Protein AF-A0AB34HV52-F1 (afdb_monomer_lite)

Foldseek 3Di:
DQLWFPDWDADDQQQKIWTQTPVRDIFIDGPLRQVQPFPDVCQADVVVRDGPDDPVNGDNSWGFPDWDDGRFKIWTATPVRDIGMDGSVRDVCLGPDPVSVVVVVVVPPDPPDPPDPPDPDDDDDDDPVVVVVCVSVVVPPPPDDDD

Organism: Eschrichtius robustus (NCBI:txid9764)

InterPro domains:
  IPR010376 Gamma-butyrobetaine hydroxylase-like, N-terminal [PF06155] (14-91)
  IPR038492 GBBH-like, N-terminal domain superfamily [G3DSA:3.30.2020.30] (1-97)

pLDDT: mean 77.29, std 24.22, range [29.83, 98.5]

Secondary structure (DSSP, 8-state):
----EEEEEEETTTTEEEEEETTS-EEEEEHHHHHHT--STTTEEGGGTEE---GGG--TT---SEEEE-SSEEEEE-TTS-EEEEEHHHHHHT--SHHHHHHHHHHHS-TT-------SS------HHHHHHHHHHHTTS------

Radius of gyration: 16.94 Å; chains: 1; bounding box: 42×45×37 Å

Structure (mmCIF, N/CA/C/O backbone):
data_AF-A0AB34HV52-F1
#
_entry.id   AF-A0AB34HV52-F1
#
loop_
_atom_site.group_PDB
_atom_site.id
_atom_site.type_symbol
_atom_site.label_atom_id
_atom_site.label_alt_id
_atom_site.label_comp_id
_atom_site.label_asym_id
_atom_site.label_entity_id
_atom_site.label_seq_id
_atom_site.pdbx_PDB_ins_code
_atom_site.Cartn_x
_atom_site.Cartn_y
_atom_site.Cartn_z
_atom_site.occupancy
_atom_site.B_iso_or_equiv
_atom_site.auth_seq_id
_atom_site.auth_comp_id
_atom_site.auth_asym_id
_atom_site.auth_atom_id
_atom_site.pdbx_PDB_model_num
ATOM 1 N N . MET A 1 1 ? -0.920 5.145 19.108 1.00 51.09 1 MET A N 1
ATOM 2 C CA . MET A 1 1 ? -2.022 4.468 18.387 1.00 51.09 1 MET A CA 1
ATOM 3 C C . MET A 1 1 ? -1.462 3.190 17.798 1.00 51.09 1 MET A C 1
ATOM 5 O O . MET A 1 1 ? -0.489 3.265 17.059 1.00 51.09 1 MET A O 1
ATOM 9 N N . HIS A 1 2 ? -1.985 2.033 18.196 1.00 62.72 2 HIS A N 1
ATOM 10 C CA . HIS A 1 2 ? -1.518 0.745 17.688 1.00 62.72 2 HIS A CA 1
ATOM 11 C C . HIS A 1 2 ? -2.198 0.471 16.341 1.00 62.72 2 HIS A C 1
ATOM 13 O O . HIS A 1 2 ? -3.366 0.106 16.300 1.00 62.72 2 HIS A O 1
ATOM 19 N N . CYS A 1 3 ? -1.484 0.690 15.237 1.00 82.06 3 CYS A N 1
ATOM 20 C CA . CYS A 1 3 ? -1.963 0.343 13.899 1.00 82.06 3 CYS A CA 1
ATOM 21 C C . CYS A 1 3 ? -1.596 -1.120 13.626 1.00 82.06 3 CYS A C 1
ATOM 23 O O . CYS A 1 3 ? -0.517 -1.389 13.103 1.00 82.06 3 CYS A O 1
ATOM 25 N N . ALA A 1 4 ? -2.450 -2.054 14.049 1.00 94.56 4 ALA A N 1
ATOM 26 C CA . ALA A 1 4 ? -2.258 -3.485 13.824 1.00 94.56 4 ALA A CA 1
ATOM 27 C C . ALA A 1 4 ? -3.275 -4.016 12.809 1.00 94.56 4 ALA A C 1
ATOM 29 O O . ALA A 1 4 ? -4.471 -3.728 12.908 1.00 94.56 4 ALA A O 1
ATOM 30 N N . ILE A 1 5 ? -2.790 -4.795 11.846 1.00 96.88 5 ILE A N 1
ATOM 31 C CA . ILE A 1 5 ? -3.614 -5.443 10.823 1.00 96.88 5 ILE A CA 1
ATOM 32 C C . ILE A 1 5 ? -4.258 -6.687 11.441 1.00 96.88 5 ILE A C 1
ATOM 34 O O . ILE A 1 5 ? -3.567 -7.527 12.020 1.00 96.88 5 ILE A O 1
ATOM 38 N N . GLN A 1 6 ? -5.581 -6.789 11.334 1.00 97.19 6 GLN A N 1
ATOM 39 C CA . GLN A 1 6 ? -6.335 -7.990 11.693 1.00 97.19 6 GLN A CA 1
ATOM 40 C C . GLN A 1 6 ? -6.538 -8.885 10.469 1.00 97.19 6 GLN A C 1
ATOM 42 O O . GLN A 1 6 ? -6.375 -10.099 10.561 1.00 97.19 6 GLN A O 1
ATOM 47 N N . LYS A 1 7 ? -6.876 -8.284 9.326 1.00 97.44 7 LYS A N 1
ATOM 48 C CA . LYS A 1 7 ? -7.049 -8.978 8.050 1.00 97.44 7 LYS A CA 1
ATOM 49 C C . LYS A 1 7 ? -6.660 -8.050 6.905 1.00 97.44 7 LYS A C 1
ATOM 51 O O . LYS A 1 7 ? -6.960 -6.860 6.967 1.00 97.44 7 LYS A O 1
ATOM 56 N N . ALA A 1 8 ? -6.050 -8.593 5.860 1.00 97.69 8 ALA A N 1
ATOM 57 C CA . ALA A 1 8 ? -5.901 -7.915 4.581 1.00 97.69 8 ALA A CA 1
ATOM 58 C C . ALA A 1 8 ? -6.301 -8.867 3.449 1.00 97.69 8 ALA A C 1
ATOM 60 O O . ALA A 1 8 ? -5.977 -10.053 3.492 1.00 97.69 8 ALA A O 1
ATOM 61 N N . GLU A 1 9 ? -7.040 -8.364 2.465 1.00 97.62 9 GLU A N 1
ATOM 62 C CA . GLU A 1 9 ? -7.488 -9.152 1.316 1.00 97.62 9 GLU A CA 1
ATOM 63 C C . GLU A 1 9 ? -7.657 -8.286 0.069 1.00 97.62 9 GLU A C 1
ATOM 65 O O . GLU A 1 9 ? -7.924 -7.084 0.158 1.00 97.62 9 GLU A O 1
ATOM 70 N N . ALA A 1 10 ? -7.492 -8.910 -1.095 1.00 96.62 10 ALA A N 1
ATOM 71 C CA . ALA A 1 10 ? -7.759 -8.284 -2.379 1.00 96.62 10 ALA A CA 1
ATOM 72 C C . ALA A 1 10 ? -9.249 -8.434 -2.740 1.00 96.62 10 ALA A C 1
ATOM 74 O O . ALA A 1 10 ? -9.852 -9.477 -2.491 1.00 96.62 10 ALA A O 1
ATOM 75 N N . LEU A 1 11 ? -9.837 -7.390 -3.316 1.00 91.88 11 LEU A N 1
ATOM 76 C CA . LEU A 1 11 ? -11.237 -7.292 -3.734 1.00 91.88 11 LEU A CA 1
ATOM 77 C C . LEU A 1 11 ? -11.315 -6.789 -5.178 1.00 91.88 11 LEU A C 1
ATOM 79 O O . LEU A 1 11 ? -10.307 -6.343 -5.723 1.00 91.88 11 LEU A O 1
ATOM 83 N N . ASP A 1 12 ? -12.517 -6.828 -5.761 1.00 87.88 12 ASP A N 1
ATOM 84 C CA . ASP A 1 12 ? -12.831 -6.222 -7.064 1.00 87.88 12 ASP A CA 1
ATOM 85 C C . ASP A 1 12 ? -11.854 -6.642 -8.174 1.00 87.88 12 ASP A C 1
ATOM 87 O O . ASP A 1 12 ? -11.034 -5.860 -8.646 1.00 87.88 12 ASP A O 1
ATOM 91 N N . GLY A 1 13 ? -11.818 -7.942 -8.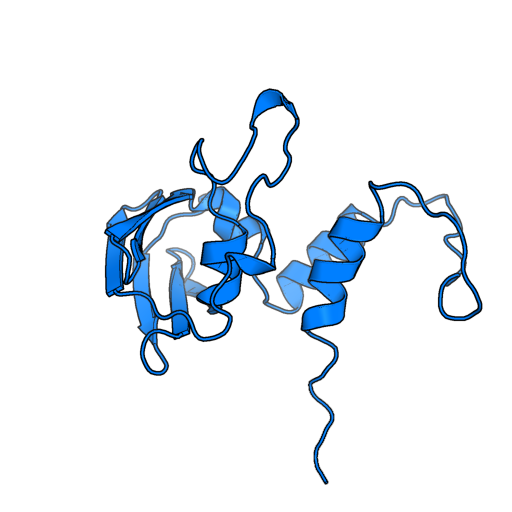485 1.00 88.81 13 GLY A N 1
ATOM 92 C CA . GLY A 1 13 ? -10.851 -8.476 -9.456 1.00 88.81 13 GLY A CA 1
ATOM 93 C C . GLY A 1 13 ? -9.380 -8.290 -9.050 1.00 88.81 13 GLY A C 1
ATOM 94 O O . GLY A 1 13 ? -8.502 -8.344 -9.901 1.00 88.81 13 GLY A O 1
ATOM 95 N N . ALA A 1 14 ? -9.113 -8.080 -7.756 1.00 93.31 14 ALA A N 1
ATOM 96 C CA . ALA A 1 14 ? -7.815 -7.733 -7.179 1.00 93.31 14 ALA A CA 1
ATOM 97 C C . ALA A 1 14 ? -7.300 -6.313 -7.496 1.00 93.31 14 ALA A C 1
ATOM 99 O O . ALA A 1 14 ? -6.115 -6.033 -7.296 1.00 93.31 14 ALA A O 1
ATOM 100 N N . HIS A 1 15 ? -8.176 -5.393 -7.912 1.00 93.75 15 HIS A N 1
ATOM 101 C CA . HIS A 1 15 ? -7.842 -3.976 -8.105 1.00 93.75 15 HIS A CA 1
ATOM 102 C C . HIS A 1 15 ? -7.959 -3.135 -6.828 1.00 93.75 15 HIS A C 1
ATOM 104 O O . HIS A 1 15 ? -7.485 -1.998 -6.789 1.00 93.75 15 HIS A O 1
ATOM 110 N N . LEU A 1 16 ? -8.528 -3.688 -5.756 1.00 92.56 16 LEU A N 1
ATOM 111 C CA . LEU A 1 16 ? -8.605 -3.048 -4.445 1.00 92.56 16 LEU A CA 1
ATOM 112 C C . LEU A 1 16 ? -7.996 -3.949 -3.371 1.00 92.56 16 LEU A C 1
ATOM 114 O O . LEU A 1 16 ? -8.170 -5.163 -3.385 1.00 92.56 16 LEU A O 1
ATOM 118 N N . MET A 1 17 ? -7.335 -3.349 -2.387 1.00 97.25 17 MET A N 1
ATOM 119 C CA . MET A 1 17 ? -6.936 -4.008 -1.148 1.00 97.25 17 MET A CA 1
ATOM 120 C C . MET A 1 17 ? -7.758 -3.451 0.006 1.00 97.25 17 MET A C 1
ATOM 122 O O . MET A 1 17 ? -7.718 -2.248 0.266 1.00 97.25 17 MET A O 1
ATOM 126 N N . ARG A 1 18 ? -8.439 -4.320 0.751 1.00 96.88 18 ARG A N 1
ATOM 127 C CA . ARG A 1 18 ? -9.092 -3.965 2.015 1.00 96.88 18 ARG A CA 1
ATOM 128 C C . ARG A 1 18 ? -8.255 -4.439 3.192 1.00 96.88 18 ARG A C 1
ATOM 130 O O . ARG A 1 18 ? -7.785 -5.573 3.208 1.00 96.88 18 ARG A O 1
ATOM 137 N N . ILE A 1 19 ? -8.127 -3.579 4.197 1.00 97.31 19 ILE A N 1
ATOM 138 C CA . ILE A 1 19 ? -7.556 -3.895 5.503 1.00 97.31 19 ILE A CA 1
ATOM 139 C C . ILE A 1 19 ? -8.632 -3.714 6.569 1.00 97.31 19 ILE A C 1
ATOM 141 O O . ILE A 1 19 ? -9.193 -2.626 6.694 1.00 97.31 19 ILE A O 1
ATOM 145 N N . LEU A 1 20 ? -8.858 -4.764 7.358 1.00 96.62 20 LEU A N 1
ATOM 146 C CA . LEU A 1 20 ? -9.537 -4.691 8.647 1.00 96.62 20 LEU A CA 1
ATOM 147 C C . LEU A 1 20 ? -8.473 -4.517 9.733 1.00 96.62 20 LEU A C 1
ATOM 149 O O . LEU A 1 20 ? -7.532 -5.311 9.848 1.00 96.62 20 LEU A O 1
ATOM 153 N N . TRP A 1 21 ? -8.609 -3.459 10.516 1.00 95.56 21 TRP A N 1
ATOM 154 C CA . TRP A 1 21 ? -7.700 -3.116 11.601 1.00 95.56 21 TRP A CA 1
ATOM 155 C C . TRP A 1 21 ? -8.184 -3.723 12.921 1.00 95.56 21 TRP A C 1
ATOM 157 O O . TRP A 1 21 ? -9.372 -3.966 13.096 1.00 95.56 21 TRP A O 1
ATOM 167 N N . GLN A 1 22 ? -7.285 -3.913 13.892 1.00 94.50 22 GLN A N 1
ATOM 168 C CA . GLN A 1 22 ? -7.676 -4.440 15.212 1.00 94.50 22 GLN A CA 1
ATOM 169 C C . GLN A 1 22 ? -8.646 -3.545 16.000 1.00 94.50 22 GLN A C 1
ATOM 171 O O . GLN A 1 22 ? -9.302 -4.026 16.918 1.00 94.50 22 GLN A O 1
ATOM 176 N N . ASP A 1 23 ? -8.735 -2.257 15.662 1.00 91.62 23 ASP A N 1
ATOM 177 C CA . ASP A 1 23 ? -9.721 -1.329 16.230 1.00 91.62 23 ASP A CA 1
ATOM 178 C C . ASP A 1 23 ? -11.121 -1.486 15.597 1.00 91.62 23 ASP A C 1
ATOM 180 O O . ASP A 1 23 ? -12.031 -0.731 15.930 1.00 91.62 23 ASP A O 1
ATOM 184 N N . GLY A 1 24 ? -11.297 -2.454 14.688 1.00 91.44 24 GLY A N 1
ATOM 185 C CA . GLY A 1 24 ? -12.536 -2.713 13.955 1.00 91.44 24 GLY A CA 1
ATOM 186 C C . GLY A 1 24 ? -12.775 -1.768 12.778 1.00 91.44 24 GLY A C 1
ATOM 187 O O . GLY A 1 24 ? -13.731 -1.961 12.033 1.00 91.44 24 GLY A O 1
ATOM 188 N N . ALA A 1 25 ? -11.925 -0.756 12.578 1.00 91.12 25 ALA A N 1
ATOM 189 C CA . ALA A 1 25 ? -12.034 0.114 11.418 1.00 91.12 25 ALA A CA 1
ATOM 190 C C . ALA A 1 25 ? -11.599 -0.621 10.146 1.00 91.12 25 ALA A C 1
ATOM 192 O O . ALA A 1 25 ? -10.789 -1.551 10.181 1.00 91.12 25 ALA A O 1
ATOM 193 N N . GLU A 1 26 ? -12.035 -0.107 9.000 1.00 93.19 26 GLU A N 1
ATOM 194 C CA . GLU A 1 26 ? -11.629 -0.610 7.692 1.00 93.19 26 GLU A CA 1
ATOM 195 C C . GLU A 1 26 ? -10.932 0.469 6.868 1.00 93.19 26 GLU A C 1
ATOM 197 O O . GLU A 1 26 ? -11.089 1.675 7.078 1.00 93.19 26 GLU A O 1
ATOM 202 N N . SER A 1 27 ? -10.085 0.049 5.938 1.00 93.56 27 SER A N 1
ATOM 203 C CA . SER A 1 27 ? -9.477 0.938 4.950 1.00 93.56 27 SER A CA 1
ATOM 204 C C . SER A 1 27 ? -9.315 0.214 3.627 1.00 93.56 27 SER A C 1
ATOM 206 O O . SER A 1 27 ? -8.938 -0.955 3.605 1.00 93.56 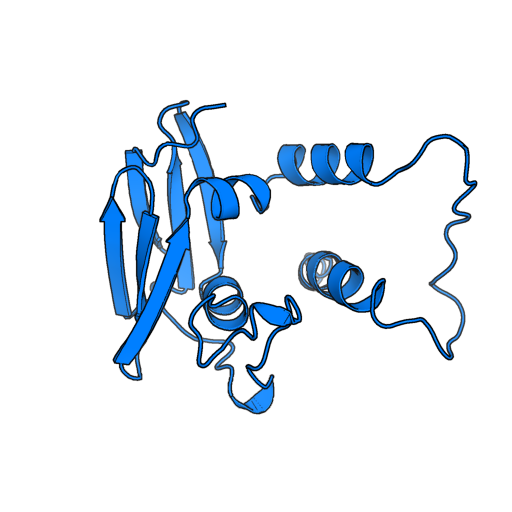27 SER A O 1
ATOM 208 N N . VAL A 1 28 ? -9.601 0.915 2.534 1.00 94.12 28 VAL A N 1
ATOM 209 C CA . VAL A 1 28 ? -9.517 0.386 1.171 1.00 94.12 28 VAL A CA 1
ATOM 210 C C . VAL A 1 28 ? -8.478 1.188 0.400 1.00 94.12 28 VAL A C 1
ATOM 212 O O . VAL A 1 28 ? -8.448 2.413 0.504 1.00 94.12 28 VAL A O 1
ATOM 215 N N . TYR A 1 29 ? -7.620 0.493 -0.341 1.00 94.38 29 TYR A N 1
ATOM 216 C CA . TYR A 1 29 ? -6.505 1.055 -1.096 1.00 94.38 29 TYR A CA 1
ATOM 217 C C . TYR A 1 29 ? -6.543 0.538 -2.538 1.00 94.38 29 TYR A C 1
ATOM 219 O O . TYR A 1 29 ? -6.532 -0.679 -2.729 1.00 94.38 29 TYR A O 1
ATOM 227 N N . PRO A 1 30 ? -6.543 1.415 -3.554 1.00 95.50 30 PRO A N 1
ATOM 228 C CA . PRO A 1 30 ? -6.424 0.986 -4.944 1.00 95.50 30 PRO A CA 1
ATOM 229 C C . PRO A 1 30 ? -5.075 0.319 -5.238 1.00 95.50 30 PRO A C 1
ATOM 231 O O . PRO A 1 30 ? -4.026 0.817 -4.823 1.00 95.50 30 PRO A O 1
ATOM 234 N N . ALA A 1 31 ? -5.089 -0.779 -5.995 1.00 94.19 31 ALA A N 1
ATOM 235 C CA . ALA A 1 31 ? -3.898 -1.526 -6.398 1.00 94.19 31 ALA A CA 1
ATOM 236 C C . ALA A 1 31 ? -2.915 -0.651 -7.190 1.00 94.19 31 ALA A C 1
ATOM 238 O O . ALA A 1 31 ? -1.723 -0.628 -6.882 1.00 94.19 31 ALA A O 1
ATOM 239 N N . VAL A 1 32 ? -3.422 0.150 -8.133 1.00 94.12 32 VAL A N 1
ATOM 240 C CA . VAL A 1 32 ? -2.621 1.121 -8.897 1.00 94.12 32 VAL A CA 1
ATOM 241 C C . VAL A 1 32 ? -1.908 2.128 -7.990 1.00 94.12 32 VAL A C 1
ATOM 243 O O . VAL A 1 32 ? -0.721 2.398 -8.170 1.00 94.12 32 VAL A O 1
ATOM 246 N N . TRP A 1 33 ? -2.590 2.626 -6.953 1.00 95.94 33 TRP A N 1
ATOM 247 C CA . TRP A 1 33 ? -2.001 3.572 -6.006 1.00 95.94 33 TRP A CA 1
ATOM 248 C C . TRP A 1 33 ? -0.920 2.911 -5.151 1.00 95.94 33 TRP A C 1
ATOM 250 O O . TRP A 1 33 ? 0.145 3.496 -4.944 1.00 95.94 33 TRP A O 1
ATOM 260 N N . LEU A 1 34 ? -1.163 1.681 -4.686 1.00 96.56 34 LEU A N 1
ATOM 261 C CA . LEU A 1 34 ? -0.157 0.898 -3.971 1.00 96.56 34 LEU A CA 1
ATOM 262 C C . LEU A 1 34 ? 1.084 0.725 -4.854 1.00 96.56 34 LEU A C 1
ATOM 264 O O . LEU A 1 34 ? 2.187 1.051 -4.411 1.00 96.56 34 LEU A O 1
ATOM 268 N N . ARG A 1 35 ? 0.915 0.299 -6.112 1.00 96.62 35 ARG A N 1
ATOM 269 C CA . ARG A 1 35 ? 2.020 0.085 -7.054 1.00 96.62 35 ARG A CA 1
ATOM 270 C C . ARG A 1 35 ? 2.827 1.354 -7.317 1.00 96.62 35 ARG A C 1
ATOM 272 O O . ARG A 1 35 ? 4.059 1.278 -7.308 1.00 96.62 35 ARG A O 1
ATOM 279 N N . ASP A 1 36 ? 2.160 2.488 -7.528 1.00 95.38 36 ASP A N 1
ATOM 280 C CA . ASP A 1 36 ? 2.818 3.785 -7.738 1.00 95.38 36 ASP A CA 1
ATOM 281 C C . ASP A 1 36 ? 3.617 4.237 -6.505 1.00 95.38 36 ASP A C 1
ATOM 283 O O . ASP A 1 36 ? 4.688 4.832 -6.619 1.00 95.38 36 ASP A O 1
ATOM 287 N N . ASN A 1 37 ? 3.140 3.872 -5.312 1.00 95.75 37 ASN A N 1
ATOM 288 C CA . ASN A 1 37 ? 3.752 4.221 -4.032 1.00 95.75 37 ASN A CA 1
ATOM 289 C C . ASN A 1 37 ? 4.595 3.090 -3.424 1.00 95.75 37 ASN A C 1
ATOM 291 O O . ASN A 1 37 ? 4.831 3.082 -2.211 1.00 95.75 37 ASN A O 1
ATOM 295 N N . CYS A 1 38 ? 5.065 2.141 -4.239 1.00 96.06 38 CYS A N 1
ATOM 296 C CA . CYS A 1 38 ? 5.981 1.096 -3.790 1.00 96.06 38 CYS A CA 1
ATOM 297 C C . CYS A 1 38 ? 7.221 1.711 -3.112 1.00 96.06 38 CYS A C 1
ATOM 299 O O . CYS A 1 38 ? 7.861 2.607 -3.661 1.00 96.06 38 CYS A O 1
ATOM 301 N N . GLN A 1 39 ? 7.560 1.217 -1.917 1.00 94.25 39 GLN A N 1
ATOM 302 C CA . GLN A 1 39 ? 8.654 1.736 -1.083 1.00 94.25 39 GLN A CA 1
ATOM 303 C C . GLN A 1 39 ? 9.989 0.992 -1.290 1.00 94.25 39 GLN A C 1
ATOM 305 O O . GLN A 1 39 ? 10.935 1.211 -0.536 1.00 94.25 39 GLN A O 1
ATOM 310 N N . CYS A 1 40 ? 10.088 0.095 -2.278 1.00 95.12 40 CYS A N 1
ATOM 311 C CA . CYS A 1 40 ? 11.329 -0.637 -2.538 1.00 95.12 40 CYS A CA 1
ATOM 312 C C . CYS A 1 40 ? 12.419 0.281 -3.139 1.00 95.12 40 CYS A C 1
ATOM 314 O O . CYS A 1 40 ? 12.086 1.293 -3.766 1.00 95.12 40 CYS A O 1
ATOM 316 N N . PRO A 1 41 ? 13.714 -0.075 -3.026 1.00 94.94 41 PRO A N 1
ATOM 317 C CA . PRO A 1 41 ? 14.820 0.741 -3.548 1.00 94.94 41 PRO A CA 1
ATOM 318 C C . PRO A 1 41 ? 14.764 1.017 -5.061 1.00 94.94 41 PRO A C 1
ATOM 320 O O . PRO A 1 41 ? 15.311 2.015 -5.545 1.00 94.94 41 PRO A O 1
ATOM 323 N N . ASP A 1 42 ? 14.086 0.162 -5.828 1.00 93.75 42 ASP A N 1
ATOM 324 C CA . ASP A 1 42 ? 13.904 0.355 -7.269 1.00 93.75 42 ASP A CA 1
ATOM 325 C C . ASP A 1 42 ? 12.884 1.458 -7.562 1.00 93.75 42 ASP A C 1
ATOM 327 O O . ASP A 1 42 ? 13.104 2.284 -8.449 1.00 93.75 42 ASP A O 1
ATOM 331 N N . CYS A 1 43 ? 11.806 1.521 -6.775 1.00 93.88 43 CYS A N 1
ATOM 332 C CA . CYS A 1 43 ? 10.690 2.445 -6.979 1.00 93.88 43 CYS A CA 1
ATOM 333 C C . CYS A 1 43 ? 10.802 3.743 -6.171 1.00 93.88 43 CYS A C 1
ATOM 335 O O . CYS A 1 43 ? 10.176 4.737 -6.545 1.00 93.88 43 CYS A O 1
ATOM 337 N N . TYR A 1 44 ? 11.596 3.767 -5.100 1.00 93.44 44 TYR A N 1
ATOM 338 C CA . TYR A 1 44 ? 11.684 4.891 -4.173 1.00 93.44 44 TYR A CA 1
ATOM 339 C C . TYR A 1 44 ? 13.128 5.181 -3.758 1.00 93.44 44 TYR A C 1
ATOM 341 O O . TYR A 1 44 ? 13.887 4.292 -3.378 1.00 93.44 44 TYR A O 1
ATOM 349 N N . LEU A 1 45 ? 13.511 6.454 -3.823 1.00 93.19 45 LEU A N 1
ATOM 350 C CA . LEU A 1 45 ? 14.800 6.947 -3.359 1.00 93.19 45 LEU A CA 1
ATOM 351 C C . LEU A 1 45 ? 14.654 7.466 -1.929 1.00 93.19 45 LEU A C 1
ATOM 353 O O . LEU A 1 45 ? 14.205 8.595 -1.710 1.00 93.19 45 LEU A O 1
ATOM 357 N N . ASP A 1 46 ? 15.053 6.650 -0.954 1.00 91.06 46 ASP A N 1
ATOM 358 C CA . ASP A 1 46 ? 14.845 6.966 0.461 1.00 91.06 46 ASP A CA 1
ATOM 359 C C . ASP A 1 46 ? 15.616 8.211 0.937 1.00 91.06 46 ASP A C 1
ATOM 361 O O . ASP A 1 46 ? 15.092 8.986 1.738 1.00 91.06 46 ASP A O 1
ATOM 365 N N . SER A 1 47 ? 16.813 8.465 0.397 1.00 94.50 47 SER A N 1
ATOM 366 C CA . SER A 1 47 ? 17.618 9.648 0.743 1.00 94.50 47 SER A CA 1
ATOM 367 C C . SER A 1 47 ? 16.943 10.966 0.353 1.00 94.50 47 SER A C 1
ATOM 369 O O . SER A 1 47 ? 17.064 11.957 1.067 1.00 94.50 47 SER A O 1
ATOM 371 N N . ALA A 1 48 ? 16.198 10.970 -0.754 1.00 93.19 48 ALA A N 1
ATOM 372 C CA . ALA A 1 48 ? 15.469 12.135 -1.251 1.00 93.19 48 ALA A CA 1
ATOM 373 C C . ALA A 1 48 ? 13.984 12.131 -0.859 1.00 93.19 48 ALA A C 1
ATOM 375 O O . ALA A 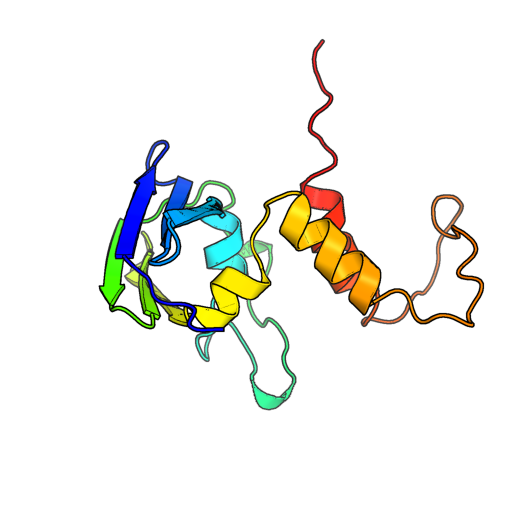1 48 ? 13.268 13.077 -1.183 1.00 93.19 48 ALA A O 1
ATOM 376 N N . LYS A 1 49 ? 13.511 11.054 -0.218 1.00 90.75 49 LYS A N 1
ATOM 377 C CA . LYS A 1 49 ? 12.090 10.781 0.032 1.00 90.75 49 LYS A CA 1
ATOM 378 C C . LYS A 1 49 ? 11.227 10.982 -1.227 1.00 90.75 49 LYS A C 1
ATOM 380 O O . LYS A 1 49 ? 10.188 11.639 -1.186 1.00 90.75 49 LYS A O 1
ATOM 385 N N . ALA A 1 50 ? 11.689 10.447 -2.360 1.00 89.81 50 ALA A N 1
ATOM 386 C CA . ALA A 1 50 ? 11.104 10.704 -3.675 1.00 89.81 50 ALA A CA 1
ATOM 387 C C . ALA A 1 50 ? 10.879 9.423 -4.489 1.00 89.81 50 ALA A C 1
ATOM 389 O O . ALA A 1 50 ? 11.682 8.492 -4.457 1.00 89.81 50 ALA A O 1
ATOM 390 N N . ARG A 1 51 ? 9.797 9.408 -5.271 1.00 92.12 51 ARG A N 1
ATOM 391 C CA . ARG A 1 51 ? 9.458 8.329 -6.207 1.00 92.12 51 ARG A CA 1
ATOM 392 C C . ARG A 1 51 ? 10.433 8.312 -7.393 1.00 92.12 51 ARG A C 1
ATOM 394 O O . ARG A 1 51 ? 10.694 9.356 -7.987 1.00 92.12 51 ARG A O 1
ATOM 401 N N . LYS A 1 52 ? 10.935 7.122 -7.735 1.00 92.56 52 LYS A N 1
ATOM 402 C CA . LYS A 1 52 ? 11.734 6.823 -8.939 1.00 92.56 52 LYS A CA 1
ATOM 403 C C . LYS A 1 52 ? 10.892 6.241 -10.073 1.00 92.56 52 LYS A C 1
ATOM 405 O O . LYS A 1 52 ? 11.278 6.371 -11.229 1.00 92.56 52 LYS A O 1
ATOM 410 N N . LEU A 1 53 ? 9.782 5.575 -9.741 1.00 86.12 53 LEU A N 1
ATOM 411 C CA . LEU A 1 53 ? 8.885 4.985 -10.730 1.00 86.12 53 LEU A CA 1
ATOM 412 C C . LEU A 1 53 ? 8.395 6.060 -11.712 1.00 86.12 53 LEU A C 1
ATOM 414 O O . LEU A 1 53 ? 7.961 7.135 -11.300 1.00 86.12 53 LEU A O 1
ATOM 418 N N . LEU A 1 54 ? 8.483 5.763 -13.004 1.00 87.69 54 LEU A N 1
ATOM 419 C CA . LEU A 1 54 ? 7.961 6.607 -14.075 1.00 87.69 54 LEU A CA 1
ATOM 420 C C . LEU A 1 54 ? 6.480 6.288 -14.312 1.00 87.69 54 LEU A C 1
ATOM 422 O O . LEU A 1 54 ? 6.058 5.152 -14.104 1.00 87.69 54 LEU A O 1
ATOM 426 N N . ILE A 1 55 ? 5.689 7.278 -14.734 1.00 84.25 55 ILE A N 1
ATOM 427 C CA . ILE A 1 55 ? 4.246 7.078 -14.976 1.00 84.25 55 ILE A CA 1
ATOM 428 C C . ILE A 1 55 ? 4.036 6.091 -16.131 1.00 84.25 55 ILE A C 1
ATOM 430 O O . ILE A 1 55 ? 3.148 5.254 -16.077 1.00 84.25 55 ILE A O 1
ATOM 434 N N . GLU A 1 56 ? 4.908 6.126 -17.130 1.00 87.75 56 GLU A N 1
ATOM 435 C CA . GLU A 1 56 ? 4.904 5.251 -18.302 1.00 87.75 56 GLU A CA 1
ATOM 436 C C . GLU A 1 56 ? 5.139 3.777 -17.939 1.00 87.75 56 GLU A C 1
ATOM 438 O O . GLU A 1 56 ? 4.743 2.881 -18.678 1.00 87.75 56 GLU A O 1
ATOM 443 N N . ALA A 1 57 ? 5.788 3.520 -16.800 1.00 85.25 57 ALA A N 1
ATOM 444 C CA . ALA A 1 57 ? 6.046 2.176 -16.289 1.00 85.25 57 ALA A CA 1
ATOM 445 C C . ALA A 1 57 ? 4.928 1.660 -15.363 1.00 85.25 57 ALA A C 1
ATOM 447 O O . ALA A 1 57 ? 5.021 0.539 -14.855 1.00 85.25 57 ALA A O 1
ATOM 448 N N . LEU A 1 58 ? 3.903 2.476 -15.098 1.00 90.69 58 LEU A N 1
ATOM 449 C CA . LEU A 1 58 ? 2.765 2.119 -14.265 1.00 90.69 58 LEU A CA 1
ATOM 450 C C . LEU A 1 58 ? 1.615 1.623 -15.145 1.00 90.69 58 LEU A C 1
ATOM 452 O O . LEU A 1 58 ? 1.013 2.387 -15.895 1.00 90.69 58 LEU A O 1
ATOM 456 N N . ASP A 1 59 ? 1.270 0.347 -15.002 1.00 91.75 59 ASP A N 1
ATOM 457 C CA . ASP A 1 59 ? 0.009 -0.171 -15.524 1.00 91.75 59 ASP A CA 1
ATOM 458 C C . ASP A 1 59 ? -1.150 0.337 -14.651 1.00 91.75 59 ASP A C 1
ATOM 460 O O . ASP A 1 59 ? -1.247 0.009 -13.466 1.00 91.75 59 ASP A O 1
ATOM 464 N N . VAL A 1 60 ? -2.022 1.162 -15.233 1.00 89.88 60 VAL A N 1
ATOM 465 C CA . VAL A 1 60 ? -3.167 1.761 -14.528 1.00 89.88 60 VAL A CA 1
ATOM 466 C C . VAL A 1 60 ? -4.250 0.744 -14.174 1.00 89.88 60 VAL A C 1
ATOM 468 O O . VAL A 1 60 ? -5.014 0.978 -13.243 1.00 89.88 60 VAL A O 1
ATOM 471 N N . ASN A 1 61 ? -4.280 -0.396 -14.869 1.00 91.12 61 ASN A N 1
ATOM 472 C CA . ASN A 1 61 ? -5.221 -1.486 -14.626 1.00 91.12 61 ASN A CA 1
ATOM 473 C C . ASN A 1 61 ? -4.574 -2.624 -13.825 1.00 91.12 61 ASN A C 1
ATOM 475 O O . ASN A 1 61 ? -5.079 -3.745 -13.820 1.00 91.12 61 ASN A O 1
ATOM 479 N N . ILE A 1 62 ? -3.447 -2.367 -13.151 1.00 93.44 62 ILE A N 1
ATOM 480 C CA . ILE A 1 62 ? -2.737 -3.402 -12.404 1.00 93.44 62 ILE A CA 1
ATOM 481 C C . ILE A 1 62 ? -3.621 -4.006 -11.302 1.00 93.44 62 ILE A C 1
ATOM 483 O O . ILE A 1 62 ? -4.310 -3.304 -10.556 1.00 93.44 62 ILE A O 1
ATOM 487 N N . GLY A 1 63 ? -3.581 -5.331 -11.192 1.00 96.50 63 GLY A N 1
ATOM 488 C CA . GLY A 1 63 ? -4.187 -6.095 -10.104 1.00 96.50 63 GLY A CA 1
ATOM 489 C C . GLY A 1 63 ? -3.130 -6.706 -9.185 1.00 96.50 63 GLY A C 1
ATOM 490 O O . GLY A 1 63 ? -1.979 -6.917 -9.575 1.00 96.50 63 GLY A O 1
ATOM 491 N N . ILE A 1 64 ? -3.518 -7.007 -7.951 1.00 98.12 64 ILE A N 1
ATOM 492 C CA . ILE A 1 64 ? -2.681 -7.719 -6.984 1.00 98.12 64 ILE A CA 1
ATOM 493 C C . ILE A 1 64 ? -2.622 -9.203 -7.372 1.00 98.12 64 ILE A C 1
ATOM 495 O O . ILE A 1 64 ? -3.643 -9.885 -7.373 1.00 98.12 64 ILE A O 1
ATOM 499 N N . LYS A 1 65 ? -1.422 -9.720 -7.671 1.00 98.06 65 LYS A N 1
ATOM 500 C CA . LYS A 1 65 ? -1.216 -11.148 -7.982 1.00 98.06 65 LYS A CA 1
ATOM 501 C C . LYS A 1 65 ? -1.235 -11.997 -6.714 1.00 98.06 65 LYS A C 1
ATOM 503 O O . LYS A 1 65 ? -1.813 -13.078 -6.698 1.00 98.06 65 LYS A O 1
ATOM 508 N N . GLY A 1 66 ? -0.610 -11.507 -5.649 1.00 97.50 66 GLY A N 1
ATOM 509 C CA . GLY A 1 66 ? -0.583 -12.183 -4.359 1.00 97.50 66 GLY A CA 1
ATOM 510 C C . GLY A 1 66 ? -0.469 -11.191 -3.216 1.00 97.50 66 GLY A C 1
ATOM 511 O O . GLY A 1 66 ? 0.198 -10.163 -3.337 1.00 97.50 66 GLY A O 1
ATOM 512 N N . LEU A 1 67 ? -1.123 -11.513 -2.106 1.00 98.12 67 LEU A N 1
ATOM 513 C CA . LEU A 1 67 ? -1.161 -10.688 -0.909 1.00 98.12 67 LEU A CA 1
ATOM 514 C C . LEU A 1 67 ? -0.940 -11.571 0.312 1.00 98.12 67 LEU A C 1
ATOM 516 O O . LEU A 1 67 ? -1.684 -12.522 0.544 1.00 98.12 67 LEU A O 1
ATOM 520 N N . THR A 1 68 ? 0.062 -11.223 1.105 1.00 98.12 68 THR A N 1
ATOM 521 C CA . THR A 1 68 ? 0.275 -11.778 2.441 1.00 98.12 68 THR A CA 1
ATOM 522 C C . THR A 1 68 ? 0.464 -10.633 3.423 1.00 98.12 68 THR A C 1
ATOM 524 O O . THR A 1 68 ? 0.736 -9.494 3.041 1.00 98.12 68 THR A O 1
ATOM 527 N N . PHE A 1 69 ? 0.247 -10.890 4.705 1.00 98.06 69 PHE A N 1
ATOM 528 C CA . PHE A 1 69 ? 0.354 -9.848 5.711 1.00 98.06 69 PHE A CA 1
ATOM 529 C C . PHE A 1 69 ? 0.709 -10.429 7.070 1.00 98.06 69 PHE A C 1
ATOM 531 O O . PHE A 1 69 ? 0.324 -11.545 7.413 1.00 98.06 69 PHE A O 1
ATOM 538 N N . ASP A 1 70 ? 1.362 -9.583 7.853 1.00 96.31 70 ASP A N 1
ATOM 539 C CA . ASP A 1 70 ? 1.577 -9.748 9.278 1.00 96.31 70 ASP A CA 1
ATOM 540 C C . ASP A 1 70 ? 0.777 -8.679 10.030 1.00 96.31 70 ASP A C 1
ATOM 542 O O . ASP A 1 70 ? 0.170 -7.779 9.451 1.00 96.31 70 ASP A O 1
ATOM 546 N N . ARG A 1 71 ? 0.853 -8.675 11.365 1.00 95.88 71 ARG A N 1
ATOM 547 C CA . ARG A 1 71 ? 0.232 -7.612 12.177 1.00 95.88 71 ARG A CA 1
ATOM 548 C C . ARG A 1 71 ? 0.778 -6.211 11.884 1.00 95.88 71 ARG A C 1
ATOM 550 O O . ARG A 1 71 ? 0.109 -5.232 12.207 1.00 95.88 71 ARG A O 1
ATOM 557 N N . LYS A 1 72 ? 1.992 -6.106 11.335 1.00 96.56 72 LYS A N 1
ATOM 558 C CA . LYS A 1 72 ? 2.698 -4.832 11.124 1.00 96.56 72 LYS A CA 1
ATOM 559 C C . LYS A 1 72 ? 2.906 -4.466 9.663 1.00 96.56 72 LYS A C 1
ATOM 561 O O . LYS A 1 72 ? 3.151 -3.294 9.411 1.00 96.56 72 LYS A O 1
ATOM 566 N N . LYS A 1 73 ? 2.826 -5.412 8.727 1.00 97.56 73 LYS A N 1
ATOM 567 C CA . LYS A 1 73 ? 3.150 -5.164 7.320 1.00 97.56 73 LYS A CA 1
ATOM 568 C C . LYS A 1 73 ? 2.210 -5.901 6.385 1.00 97.56 73 LYS A C 1
ATOM 570 O O . LYS A 1 73 ? 1.663 -6.938 6.747 1.00 97.56 73 LYS A O 1
ATOM 575 N N . VAL A 1 74 ? 2.069 -5.361 5.183 1.00 98.12 74 VAL A N 1
ATOM 576 C CA . VAL A 1 74 ? 1.474 -6.051 4.039 1.00 98.12 74 VAL A CA 1
ATOM 577 C C . VAL A 1 74 ? 2.550 -6.260 2.988 1.00 98.12 74 VAL A C 1
ATOM 579 O O . VAL A 1 74 ? 3.330 -5.348 2.707 1.00 98.12 74 VAL A O 1
ATOM 582 N N . HIS A 1 75 ? 2.549 -7.443 2.394 1.00 98.31 75 HIS A N 1
ATOM 583 C CA . HIS A 1 75 ? 3.441 -7.856 1.328 1.00 98.31 75 HIS A CA 1
ATOM 584 C C . HIS A 1 75 ? 2.607 -8.164 0.085 1.00 98.31 75 HIS A C 1
ATOM 586 O O . HIS A 1 75 ? 1.624 -8.905 0.146 1.00 98.31 75 HIS A O 1
ATOM 592 N N .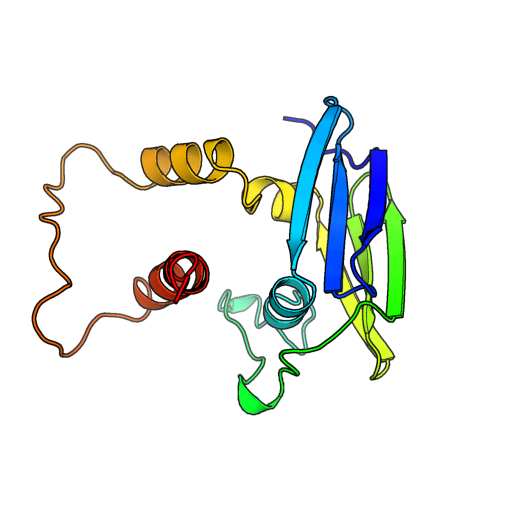 ILE A 1 76 ? 2.985 -7.573 -1.044 1.00 98.50 76 ILE A N 1
ATOM 593 C CA . ILE A 1 76 ? 2.262 -7.690 -2.309 1.00 98.50 76 ILE A CA 1
ATOM 594 C C . ILE A 1 76 ? 3.218 -8.177 -3.389 1.00 98.50 76 ILE A C 1
ATOM 596 O O . ILE A 1 76 ? 4.314 -7.640 -3.549 1.00 98.50 76 ILE A O 1
ATOM 600 N N . THR A 1 77 ? 2.772 -9.169 -4.154 1.00 98.38 77 THR A N 1
ATOM 601 C CA . THR A 1 77 ? 3.387 -9.556 -5.426 1.00 98.38 77 THR A CA 1
ATOM 602 C C . THR A 1 77 ? 2.524 -9.063 -6.581 1.00 98.38 77 THR A C 1
ATOM 604 O O . THR A 1 77 ? 1.291 -9.134 -6.541 1.00 98.38 77 THR A O 1
ATOM 607 N N . TRP A 1 78 ? 3.182 -8.539 -7.610 1.00 97.88 78 TRP A N 1
ATOM 608 C CA . TRP A 1 78 ? 2.557 -7.976 -8.804 1.00 97.88 78 TRP A CA 1
ATOM 609 C C . TRP A 1 78 ? 2.666 -8.942 -9.999 1.00 97.88 78 TRP A C 1
ATOM 611 O O . TRP A 1 78 ? 3.483 -9.864 -9.965 1.00 97.88 78 TRP A O 1
ATOM 621 N N . PRO A 1 79 ? 1.876 -8.756 -11.076 1.00 96.81 79 PRO A N 1
ATOM 622 C CA . PRO A 1 79 ? 1.891 -9.631 -12.254 1.00 96.81 79 PRO A CA 1
ATOM 623 C C . PRO A 1 79 ? 3.272 -9.842 -12.888 1.00 96.81 79 PRO A C 1
ATOM 625 O O . PRO A 1 79 ? 3.567 -10.940 -13.346 1.00 96.81 79 PRO A O 1
ATOM 628 N N . ASN A 1 80 ? 4.127 -8.817 -12.854 1.00 93.75 80 ASN A N 1
ATOM 629 C CA . ASN A 1 80 ? 5.498 -8.835 -13.374 1.00 93.75 80 ASN A CA 1
ATOM 630 C C . ASN A 1 80 ? 6.544 -9.339 -12.358 1.00 93.75 80 ASN A C 1
ATOM 632 O O . ASN A 1 80 ? 7.717 -8.988 -12.467 1.00 93.75 80 ASN A O 1
ATOM 636 N N . ASP A 1 81 ? 6.105 -10.069 -11.331 1.00 94.81 81 ASP A N 1
ATOM 637 C CA . ASP A 1 81 ? 6.917 -10.585 -10.223 1.00 94.81 81 ASP A CA 1
ATOM 638 C C . ASP A 1 81 ? 7.627 -9.506 -9.385 1.00 94.81 81 ASP A C 1
ATOM 640 O O . ASP A 1 81 ? 8.453 -9.811 -8.524 1.00 94.81 81 ASP A O 1
ATOM 644 N N . HIS A 1 82 ? 7.255 -8.231 -9.560 1.00 96.75 82 HIS A N 1
ATOM 645 C CA . HIS A 1 82 ? 7.682 -7.171 -8.657 1.00 96.75 82 HIS A CA 1
ATOM 646 C C . HIS A 1 82 ? 7.092 -7.402 -7.262 1.00 96.75 82 HIS A C 1
ATOM 648 O O . HIS A 1 82 ? 5.958 -7.866 -7.112 1.00 96.75 82 HIS A O 1
ATOM 654 N N . TYR A 1 83 ? 7.847 -7.017 -6.238 1.00 97.81 83 TYR A N 1
ATOM 655 C CA . TYR A 1 83 ? 7.473 -7.194 -4.843 1.00 97.81 83 TYR A CA 1
ATOM 656 C C . TYR A 1 83 ? 7.438 -5.852 -4.113 1.00 97.81 83 TYR A C 1
ATOM 658 O O . TYR A 1 83 ? 8.329 -5.015 -4.271 1.00 97.81 83 TYR A O 1
ATOM 666 N N . SER A 1 84 ? 6.404 -5.646 -3.303 1.00 98.06 84 SER A N 1
ATOM 667 C CA . SER A 1 84 ? 6.220 -4.431 -2.514 1.00 98.06 84 SER A CA 1
ATOM 668 C C . SER A 1 84 ? 5.859 -4.757 -1.074 1.00 98.06 84 SER A C 1
ATOM 670 O O . SER A 1 84 ? 5.091 -5.675 -0.804 1.00 98.06 84 SER A O 1
ATOM 672 N N . GLU A 1 85 ? 6.386 -3.958 -0.153 1.00 98.06 85 GLU A N 1
ATOM 673 C CA . GLU A 1 85 ? 6.116 -4.062 1.276 1.00 98.06 85 GLU A CA 1
ATOM 674 C C . GLU A 1 85 ? 5.633 -2.714 1.813 1.00 98.06 85 GLU A C 1
ATOM 676 O O . GLU A 1 85 ? 6.183 -1.662 1.473 1.00 98.06 85 GLU A O 1
ATOM 681 N N . TYR A 1 86 ? 4.610 -2.752 2.667 1.00 97.44 86 TYR A N 1
ATOM 682 C CA . TYR A 1 86 ? 4.014 -1.564 3.266 1.00 97.44 86 TYR A CA 1
ATOM 683 C C . TYR A 1 86 ? 3.833 -1.741 4.770 1.00 97.44 86 TYR A C 1
ATOM 685 O O . TYR A 1 86 ? 3.197 -2.688 5.229 1.00 97.44 86 TYR A O 1
ATOM 693 N N . GLU A 1 87 ? 4.331 -0.779 5.543 1.00 97.19 87 GLU A N 1
ATOM 694 C CA . GLU A 1 87 ? 4.118 -0.723 6.989 1.00 97.19 87 GLU A CA 1
ATOM 695 C C . GLU A 1 87 ? 2.661 -0.353 7.319 1.00 97.19 87 GLU A C 1
ATOM 697 O O . GLU A 1 87 ? 2.089 0.588 6.761 1.00 97.19 87 GLU A O 1
ATOM 702 N N . ALA A 1 88 ? 2.073 -1.020 8.311 1.00 96.12 88 ALA A N 1
ATOM 703 C CA . ALA A 1 88 ? 0.707 -0.793 8.784 1.00 96.12 88 ALA A CA 1
ATOM 704 C C . ALA A 1 88 ? 0.478 0.665 9.210 1.00 96.12 88 ALA A C 1
ATOM 706 O O . ALA A 1 88 ? -0.549 1.265 8.895 1.00 96.12 88 ALA A O 1
ATOM 707 N N . GLY A 1 89 ? 1.462 1.270 9.885 1.00 94.38 89 GLY A N 1
ATOM 708 C CA . GLY A 1 89 ? 1.410 2.685 10.256 1.00 94.38 89 GLY A CA 1
ATOM 709 C C . GLY A 1 89 ? 1.408 3.619 9.041 1.00 94.38 89 GLY A C 1
ATOM 710 O O . GLY A 1 89 ? 0.684 4.615 9.031 1.00 94.38 89 GLY A O 1
ATOM 711 N N . TRP A 1 90 ? 2.176 3.279 7.999 1.00 93.69 90 TRP A N 1
ATOM 712 C CA . TRP A 1 90 ? 2.246 4.053 6.756 1.00 93.69 90 TRP A CA 1
ATOM 713 C C . TRP A 1 90 ? 0.918 4.006 5.996 1.00 93.69 90 TRP A C 1
ATOM 715 O O . TRP A 1 90 ? 0.451 5.052 5.536 1.00 93.69 90 TRP A O 1
ATOM 725 N N . LEU A 1 91 ? 0.298 2.822 5.938 1.00 94.50 91 LEU A N 1
ATOM 726 C CA . LEU A 1 91 ? -1.012 2.594 5.329 1.00 94.50 91 LEU A CA 1
ATOM 727 C C . LEU A 1 91 ? -2.113 3.328 6.097 1.00 94.50 91 LEU A C 1
ATOM 729 O O . LEU A 1 91 ? -2.850 4.114 5.501 1.00 94.50 91 LEU A O 1
ATOM 733 N N . LYS A 1 92 ? -2.203 3.152 7.423 1.00 91.75 92 LYS A N 1
ATOM 734 C CA . LYS A 1 92 ? -3.246 3.789 8.249 1.00 91.75 92 LYS A CA 1
ATOM 735 C C . LYS A 1 92 ? -3.196 5.318 8.148 1.00 91.75 92 LYS A C 1
ATOM 737 O O . LYS A 1 92 ? -4.242 5.955 8.067 1.00 91.75 92 LYS A O 1
ATOM 742 N N . LYS A 1 93 ? -1.995 5.912 8.086 1.00 89.25 93 LYS A N 1
ATOM 743 C CA . LYS A 1 93 ? -1.818 7.365 7.896 1.00 89.25 93 LYS A CA 1
ATOM 744 C C . LYS A 1 93 ? -2.328 7.861 6.533 1.00 89.25 93 LYS A C 1
ATOM 746 O O . LYS A 1 93 ? -2.663 9.032 6.409 1.00 89.25 93 LYS A O 1
ATOM 751 N N . ARG A 1 94 ? -2.388 6.986 5.528 1.00 89.69 94 ARG A N 1
ATOM 752 C CA . ARG A 1 94 ? -2.836 7.278 4.155 1.00 89.69 94 ARG A CA 1
ATOM 753 C C . ARG A 1 94 ? -4.186 6.640 3.836 1.00 89.69 94 ARG A C 1
ATOM 755 O O . ARG A 1 94 ? -4.478 6.343 2.686 1.00 89.69 94 ARG A O 1
ATOM 762 N N . CYS A 1 95 ? -4.995 6.384 4.861 1.00 88.38 95 CYS A N 1
ATOM 763 C CA . CYS A 1 95 ? -6.350 5.896 4.668 1.00 88.38 95 CYS A CA 1
ATOM 764 C C . CYS A 1 95 ? -7.181 6.917 3.870 1.00 88.38 95 CYS A C 1
ATOM 766 O O . CYS A 1 95 ? -7.166 8.109 4.171 1.00 88.38 95 CYS A O 1
ATOM 768 N N . PHE A 1 96 ? -7.937 6.430 2.885 1.00 83.00 96 PHE A N 1
ATOM 769 C CA . PHE A 1 96 ? -8.778 7.246 2.005 1.00 83.00 96 PHE A CA 1
ATOM 770 C C . PHE A 1 96 ? -10.129 7.652 2.620 1.00 83.00 96 PHE A C 1
ATOM 772 O O . PHE A 1 96 ? -10.869 8.441 2.025 1.00 83.00 96 PHE A O 1
ATOM 779 N N . SER A 1 97 ? -10.456 7.151 3.819 1.00 78.25 97 SER A N 1
ATOM 780 C CA . SER A 1 97 ? -11.688 7.525 4.523 1.00 78.25 97 SER A CA 1
ATOM 781 C C . SER A 1 97 ? -11.793 9.040 4.703 1.00 78.25 97 SER A C 1
ATOM 783 O O . SER A 1 97 ? -10.795 9.734 4.917 1.00 78.25 97 SER A O 1
ATOM 785 N N . GLN A 1 98 ? -13.018 9.560 4.647 1.00 71.56 98 GLN A N 1
ATOM 786 C CA . GLN A 1 98 ? -13.276 10.989 4.805 1.00 71.56 98 GLN A CA 1
ATOM 787 C C . GLN A 1 98 ? -12.685 11.543 6.112 1.00 71.56 98 GLN A C 1
ATOM 789 O O . GLN A 1 98 ? -11.978 12.545 6.088 1.00 71.56 98 GLN A O 1
ATOM 794 N N . GLN A 1 99 ? -12.872 10.835 7.228 1.00 74.00 99 GLN A N 1
ATOM 795 C CA . GLN A 1 99 ? -12.347 11.238 8.537 1.00 74.00 99 GLN A CA 1
ATOM 796 C C . GLN A 1 99 ? -10.812 11.335 8.555 1.00 74.00 99 GLN A C 1
ATOM 798 O O . GLN A 1 99 ? -10.250 12.253 9.154 1.00 74.00 99 GLN A O 1
ATOM 803 N N . ALA A 1 100 ? -10.114 10.404 7.892 1.00 72.19 100 ALA A N 1
ATOM 804 C CA . ALA A 1 100 ? -8.656 10.445 7.786 1.00 72.19 100 ALA A CA 1
ATOM 805 C C . ALA A 1 100 ? -8.185 11.640 6.942 1.00 72.19 100 ALA A C 1
ATOM 807 O O . ALA A 1 100 ? -7.236 12.324 7.334 1.00 72.19 100 ALA A O 1
ATOM 808 N N . ARG A 1 101 ? -8.884 11.934 5.836 1.00 72.19 101 ARG A N 1
ATOM 809 C CA . ARG A 1 101 ? -8.607 13.100 4.983 1.00 72.19 101 ARG A CA 1
ATOM 810 C C . ARG A 1 101 ? -8.829 14.416 5.728 1.00 72.19 101 ARG A C 1
ATOM 812 O O . ARG A 1 101 ? -7.947 15.267 5.717 1.00 72.19 101 ARG A O 1
ATOM 819 N N . GLU A 1 102 ? -9.941 14.557 6.445 1.00 71.69 102 GLU A N 1
ATOM 820 C CA . GLU A 1 102 ? -10.255 15.748 7.251 1.00 71.69 102 GLU A CA 1
ATOM 821 C C . GLU A 1 102 ? -9.258 15.961 8.396 1.00 71.69 102 GLU A C 1
ATOM 823 O O . GLU A 1 102 ? -8.871 17.090 8.704 1.00 71.69 102 GLU A O 1
ATOM 828 N N . LYS A 1 103 ? -8.809 14.877 9.040 1.00 73.31 103 LYS A N 1
ATOM 829 C CA . LYS A 1 103 ? -7.763 14.950 10.062 1.00 73.31 103 LYS A CA 1
ATOM 830 C C . LYS A 1 103 ? -6.445 15.451 9.474 1.00 73.31 103 LYS A C 1
ATOM 832 O O . LYS A 1 103 ? -5.865 1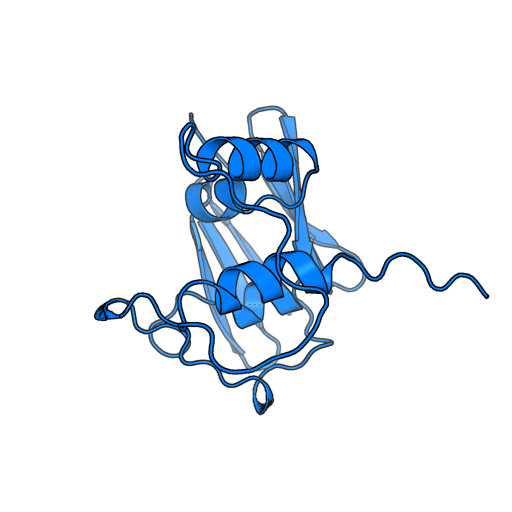6.376 10.033 1.00 73.31 103 LYS A O 1
ATOM 837 N N . LEU A 1 104 ? -6.003 14.872 8.356 1.00 70.00 104 LEU A N 1
ATOM 838 C CA . LEU A 1 104 ? -4.781 15.303 7.677 1.00 70.00 104 LEU A CA 1
ATOM 839 C C . LEU A 1 104 ? -4.883 16.766 7.233 1.00 70.00 104 LEU A C 1
ATOM 841 O O . LEU A 1 104 ? -3.944 17.529 7.432 1.00 70.00 104 LEU A O 1
ATOM 845 N N . GLN A 1 105 ? -6.035 17.165 6.692 1.00 70.19 105 GLN A N 1
ATOM 846 C CA . GLN A 1 105 ? -6.307 18.547 6.328 1.00 70.19 105 GLN A CA 1
ATOM 847 C C . GLN A 1 105 ? -6.107 19.463 7.542 1.00 70.19 105 GLN A C 1
ATOM 849 O O . GLN A 1 105 ? -5.277 20.362 7.496 1.00 70.19 105 GLN A O 1
ATOM 854 N N . ARG A 1 106 ? -6.760 19.191 8.677 1.00 72.19 106 ARG A N 1
ATOM 855 C CA . ARG A 1 106 ? -6.584 20.002 9.895 1.00 72.19 106 ARG A CA 1
ATOM 856 C C . ARG A 1 106 ? -5.141 20.065 10.403 1.00 72.19 106 ARG A C 1
ATOM 858 O O . ARG A 1 106 ? -4.739 21.111 10.889 1.00 72.19 106 ARG A O 1
ATOM 865 N N . GLU A 1 107 ? -4.373 18.981 10.299 1.00 73.56 107 GLU A N 1
ATOM 866 C CA . GLU A 1 107 ? -2.959 18.964 10.710 1.00 73.56 107 GLU A CA 1
ATOM 867 C C . GLU A 1 107 ? -2.055 19.798 9.784 1.00 73.56 107 GLU A C 1
ATOM 869 O O . GLU A 1 107 ? -1.035 20.320 10.232 1.00 73.56 107 GLU A O 1
ATOM 874 N N . LEU A 1 108 ? -2.411 19.926 8.503 1.00 67.69 108 LEU A N 1
ATOM 875 C CA . LEU A 1 108 ? -1.642 20.683 7.509 1.00 67.69 108 LEU A CA 1
ATOM 876 C C . LEU A 1 108 ? -2.043 22.160 7.426 1.00 67.69 108 LEU A C 1
ATOM 878 O O . LEU A 1 108 ? -1.231 22.990 7.018 1.00 67.69 108 LEU A O 1
ATOM 882 N N . PHE A 1 109 ? -3.275 22.500 7.808 1.00 64.00 109 PHE A N 1
ATOM 883 C CA . PHE A 1 109 ? -3.717 23.885 7.925 1.00 64.00 109 PHE A CA 1
ATOM 884 C C . PHE A 1 109 ? -3.105 24.515 9.186 1.00 64.00 109 PHE A C 1
ATOM 886 O O . PHE A 1 109 ? -3.624 24.381 10.292 1.00 64.00 109 PHE A O 1
ATOM 893 N N . LEU A 1 110 ? -1.974 25.208 9.015 1.00 54.44 110 LEU A N 1
ATOM 894 C CA . LEU A 1 110 ? -1.341 25.993 10.074 1.00 54.44 110 LEU A CA 1
ATOM 895 C C . LEU A 1 110 ? -2.204 27.230 10.396 1.00 54.44 110 LEU A C 1
ATOM 897 O O . LEU A 1 110 ? -2.449 28.039 9.496 1.00 54.44 110 LEU A O 1
ATOM 901 N N . PRO A 1 111 ? -2.649 27.431 11.651 1.00 42.81 111 PRO A N 1
ATOM 902 C CA . PRO A 1 111 ? -3.347 28.653 12.029 1.00 42.81 111 PRO A CA 1
ATOM 903 C C . PRO A 1 111 ? -2.374 29.839 11.954 1.00 42.81 111 PRO A C 1
ATOM 905 O O . PRO A 1 111 ? -1.368 29.861 12.661 1.00 42.81 111 PRO A O 1
ATOM 908 N N . GLY A 1 112 ? -2.664 30.810 11.083 1.00 50.69 112 GLY A N 1
ATOM 909 C CA . GLY A 1 112 ? -1.890 32.054 10.948 1.00 50.69 112 GLY A CA 1
ATOM 910 C C . GLY A 1 112 ? -1.347 32.360 9.549 1.00 50.69 112 GLY A C 1
ATOM 911 O O . GLY A 1 112 ? -0.775 33.428 9.360 1.00 50.69 112 GLY A O 1
ATOM 912 N N . TYR A 1 113 ? -1.542 31.476 8.568 1.00 48.94 113 TYR A N 1
ATOM 913 C CA . TYR A 1 113 ? -1.398 31.829 7.156 1.00 48.94 113 TYR A CA 1
ATOM 914 C C . TYR A 1 113 ? -2.774 31.766 6.506 1.00 48.94 113 TYR A C 1
ATOM 916 O O . TYR A 1 113 ? -3.338 30.682 6.356 1.00 48.94 113 TYR A O 1
ATOM 924 N N . ASP A 1 114 ? -3.304 32.926 6.118 1.00 44.22 114 ASP A N 1
ATOM 925 C CA . ASP A 1 114 ? -4.442 33.014 5.210 1.00 44.22 114 ASP A CA 1
ATOM 926 C C . ASP A 1 114 ? -4.023 32.409 3.867 1.00 44.22 114 ASP A C 1
ATOM 928 O O . ASP A 1 114 ? -3.566 33.092 2.949 1.00 44.22 114 ASP A O 1
ATOM 932 N N . VAL A 1 115 ? -4.143 31.089 3.744 1.00 48.06 115 VAL A N 1
ATOM 933 C CA . VAL A 1 115 ? -4.144 30.426 2.448 1.00 48.06 115 VAL A CA 1
ATOM 934 C C . VAL A 1 115 ? -5.466 30.783 1.783 1.00 48.06 115 VAL A C 1
ATOM 936 O O . VAL A 1 115 ? -6.456 30.058 1.841 1.00 48.06 115 VAL A O 1
ATOM 939 N N . VAL A 1 116 ? -5.491 31.965 1.166 1.00 39.59 116 VAL A N 1
ATOM 940 C CA . VAL A 1 116 ? -6.476 32.301 0.139 1.00 39.59 116 VAL A CA 1
ATOM 941 C C . VAL A 1 116 ? -6.557 31.097 -0.805 1.00 39.59 116 VAL A C 1
ATOM 943 O O . VAL A 1 116 ? -5.499 30.574 -1.169 1.00 39.59 116 VAL A O 1
ATOM 946 N N . PRO A 1 117 ? -7.758 30.632 -1.200 1.00 39.66 117 PRO A N 1
ATOM 947 C CA . PRO A 1 117 ? -7.929 29.537 -2.149 1.00 39.66 117 PRO A CA 1
ATOM 948 C C . PRO A 1 117 ? -7.470 29.990 -3.542 1.00 39.66 117 PRO A C 1
ATOM 950 O O . PRO A 1 117 ? -8.249 30.244 -4.456 1.00 39.66 117 PRO A O 1
ATOM 953 N N . PHE A 1 118 ? -6.163 30.140 -3.690 1.00 36.75 118 PHE A N 1
ATOM 954 C CA . PHE A 1 118 ? -5.478 30.395 -4.930 1.00 36.75 118 PHE A CA 1
ATOM 955 C C . PHE A 1 118 ? -5.063 29.025 -5.441 1.00 36.75 118 PHE A C 1
ATOM 957 O O . PHE A 1 118 ? -4.157 28.410 -4.886 1.00 36.75 118 PHE A O 1
ATOM 964 N N . LEU A 1 119 ? -5.814 28.513 -6.419 1.00 37.16 119 LEU A N 1
ATOM 965 C CA . LEU A 1 119 ? -5.322 27.857 -7.640 1.00 37.16 119 LEU A CA 1
ATOM 966 C C . LEU A 1 119 ? -6.495 27.223 -8.404 1.00 37.16 119 LEU A C 1
ATOM 968 O O . LEU A 1 119 ? -6.601 26.009 -8.537 1.00 37.16 119 LEU A O 1
ATOM 972 N N . PHE A 1 120 ? -7.365 28.074 -8.955 1.00 37.59 120 PHE A N 1
ATOM 973 C CA . PHE A 1 120 ? -8.141 27.729 -10.157 1.00 37.59 120 PHE A CA 1
ATOM 974 C C . PHE A 1 120 ? -8.030 28.772 -11.278 1.00 37.59 120 PHE A C 1
ATOM 976 O O . PHE A 1 120 ? -8.730 28.682 -12.281 1.00 37.59 120 PHE A O 1
ATOM 983 N N . LYS A 1 121 ? -7.127 29.754 -11.172 1.00 38.62 121 LYS A N 1
ATOM 984 C CA . LYS A 1 121 ? -6.877 30.703 -12.263 1.00 38.62 121 LYS A CA 1
ATOM 985 C C . LYS A 1 121 ? -5.379 30.896 -12.478 1.00 38.62 121 LYS A C 1
ATOM 987 O O . LYS A 1 121 ? -4.732 31.621 -11.739 1.00 38.62 121 LYS A O 1
ATOM 992 N N . HIS A 1 122 ? -4.905 30.239 -13.536 1.00 35.59 122 HIS A N 1
ATOM 993 C CA . HIS A 1 122 ? -3.679 30.494 -14.297 1.00 35.59 122 HIS A CA 1
ATOM 994 C C . HIS A 1 122 ? -2.317 30.179 -13.633 1.00 35.59 122 HIS A C 1
ATOM 996 O O . HIS A 1 122 ? -1.875 30.823 -12.690 1.00 35.59 122 HIS A O 1
ATOM 1002 N N . SER A 1 123 ? -1.636 29.184 -14.223 1.00 34.75 123 SER A N 1
ATOM 1003 C CA . SER A 1 123 ? -0.185 28.902 -14.145 1.00 34.75 123 SER A CA 1
ATOM 1004 C C . SER A 1 123 ? 0.666 30.140 -14.513 1.00 34.75 123 SER A C 1
ATOM 1006 O O . SER A 1 123 ? 0.125 31.003 -15.206 1.00 34.75 123 SER A O 1
ATOM 1008 N N . PRO A 1 124 ? 1.984 30.226 -14.195 1.00 47.00 124 PRO A N 1
ATOM 1009 C CA . PRO A 1 124 ? 2.932 29.111 -14.066 1.00 47.00 124 PRO A CA 1
ATOM 1010 C C . PRO A 1 124 ? 3.891 29.184 -12.855 1.00 47.00 124 PRO A C 1
ATOM 1012 O O . PRO A 1 124 ? 4.105 30.226 -12.250 1.00 47.00 124 PRO A O 1
ATOM 1015 N N . VAL A 1 125 ? 4.557 28.057 -12.587 1.00 42.06 125 VAL A N 1
ATOM 1016 C CA . VAL A 1 125 ? 5.666 27.878 -11.625 1.00 42.06 125 VAL A CA 1
ATOM 1017 C C . VAL A 1 125 ? 5.235 27.784 -10.155 1.00 42.06 125 VAL A C 1
ATOM 1019 O O . VAL A 1 125 ? 5.260 28.748 -9.398 1.00 42.06 125 VAL A O 1
ATOM 1022 N N . LEU A 1 126 ? 4.926 26.563 -9.712 1.00 38.66 126 LEU A N 1
ATOM 1023 C CA . LEU A 1 126 ? 4.816 26.227 -8.291 1.00 38.66 126 LEU A CA 1
ATOM 1024 C C . LEU A 1 126 ? 5.830 25.148 -7.934 1.00 38.66 126 LEU A C 1
ATOM 1026 O O . LEU A 1 126 ? 6.034 24.188 -8.678 1.00 38.66 126 LEU A O 1
ATOM 1030 N N . SER A 1 127 ? 6.495 25.344 -6.798 1.00 41.28 127 SER A N 1
ATOM 1031 C CA . SER A 1 127 ? 7.573 24.481 -6.329 1.00 41.28 127 SER A CA 1
ATOM 1032 C C . SER A 1 127 ? 7.089 23.041 -6.091 1.00 41.28 127 SER A C 1
ATOM 1034 O O . SER A 1 127 ? 5.933 22.779 -5.747 1.00 41.28 127 SER A O 1
ATOM 1036 N N . ARG A 1 128 ? 8.013 22.088 -6.267 1.00 39.25 128 ARG A N 1
ATOM 1037 C CA . ARG A 1 128 ? 7.791 20.627 -6.247 1.00 39.25 128 ARG A CA 1
ATOM 1038 C C . ARG A 1 128 ? 7.088 20.085 -4.990 1.00 39.25 128 ARG A C 1
ATOM 1040 O O . ARG A 1 128 ? 6.580 18.969 -5.038 1.00 39.25 128 ARG A O 1
ATOM 1047 N N . ALA A 1 129 ? 7.038 20.841 -3.891 1.00 36.00 129 ALA A N 1
ATOM 1048 C CA . ALA A 1 129 ? 6.398 20.415 -2.645 1.00 36.00 129 ALA A CA 1
ATOM 1049 C C . ALA A 1 129 ? 4.858 20.412 -2.724 1.00 36.00 129 ALA A C 1
ATOM 1051 O O . ALA A 1 129 ? 4.218 19.547 -2.128 1.00 36.00 129 ALA A O 1
ATOM 1052 N N . SER A 1 130 ? 4.256 21.311 -3.507 1.00 35.41 130 SER A N 1
ATOM 1053 C CA . SER A 1 130 ? 2.791 21.436 -3.602 1.00 35.41 130 SER A CA 1
ATOM 1054 C C . SER A 1 130 ? 2.170 20.485 -4.635 1.00 35.41 130 SER A C 1
ATOM 1056 O O . SER A 1 130 ? 0.990 20.146 -4.556 1.00 35.41 130 SER A O 1
ATOM 1058 N N . PHE A 1 131 ? 2.969 20.000 -5.590 1.00 34.06 131 PHE A N 1
ATOM 1059 C CA . PHE A 1 131 ? 2.490 19.173 -6.703 1.00 34.06 131 PHE A CA 1
ATOM 1060 C C . PHE A 1 131 ? 2.145 17.732 -6.284 1.00 34.06 131 PHE A C 1
ATOM 1062 O O . PHE A 1 131 ? 1.160 17.165 -6.751 1.00 34.06 131 PHE A O 1
ATOM 1069 N N . LEU A 1 132 ? 2.900 17.153 -5.342 1.00 39.81 132 LEU A N 1
ATOM 1070 C CA . LEU A 1 132 ? 2.653 15.793 -4.835 1.00 39.81 132 LEU A CA 1
ATOM 1071 C C . LEU A 1 132 ? 1.411 15.703 -3.929 1.00 39.81 132 LEU A C 1
ATOM 1073 O O . LEU A 1 132 ? 0.803 14.638 -3.814 1.00 39.81 132 LEU A O 1
ATOM 1077 N N . HIS A 1 133 ? 1.010 16.819 -3.311 1.00 40.50 133 HIS A N 1
ATOM 1078 C CA . HIS A 1 133 ? -0.236 16.901 -2.544 1.00 40.50 133 HIS A CA 1
ATOM 1079 C C . HIS A 1 133 ? -1.455 17.027 -3.469 1.00 40.50 133 HIS A C 1
ATOM 1081 O O . HIS A 1 133 ? -2.464 16.361 -3.257 1.00 40.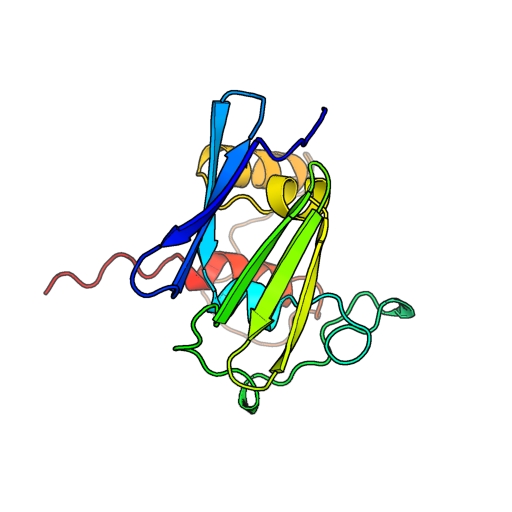50 133 HIS A O 1
ATOM 1087 N N . SER A 1 134 ? -1.324 17.818 -4.540 1.00 36.31 134 SER A N 1
ATOM 1088 C CA . SER A 1 134 ? -2.368 18.020 -5.551 1.00 36.31 134 SER A CA 1
ATOM 1089 C C . SER A 1 134 ? -2.723 16.732 -6.304 1.00 36.31 134 SER A C 1
ATOM 1091 O O . SER A 1 134 ? -3.899 16.455 -6.503 1.00 36.31 134 SER A O 1
ATOM 1093 N N . LEU A 1 135 ? -1.749 15.880 -6.643 1.00 39.28 135 LEU A N 1
ATOM 1094 C CA . LEU A 1 135 ? -2.032 14.604 -7.321 1.00 39.28 135 LEU A CA 1
ATOM 1095 C C . LEU A 1 135 ? -2.745 13.575 -6.422 1.00 39.28 135 LEU A C 1
ATOM 1097 O O . LEU A 1 135 ? -3.598 12.847 -6.914 1.00 39.28 135 LEU A O 1
ATOM 1101 N N . ASN A 1 136 ? -2.487 13.548 -5.107 1.00 39.56 136 ASN A N 1
ATOM 1102 C CA . ASN A 1 136 ? -3.243 12.680 -4.187 1.00 39.56 136 ASN A CA 1
ATOM 1103 C C . ASN A 1 136 ? -4.672 13.187 -3.908 1.00 39.56 136 ASN A C 1
ATOM 1105 O O . ASN A 1 136 ? -5.538 12.389 -3.560 1.00 39.56 136 ASN A O 1
ATOM 1109 N N . LEU A 1 137 ? -4.927 14.493 -4.047 1.00 37.34 137 LEU A N 1
ATOM 1110 C CA . LEU A 1 137 ? -6.258 15.087 -3.869 1.00 37.34 137 LEU A CA 1
ATOM 1111 C C . LEU A 1 137 ? -7.086 15.110 -5.164 1.00 37.34 137 LEU A C 1
ATOM 1113 O O . LEU A 1 137 ? -8.292 14.901 -5.096 1.00 37.34 137 LEU A O 1
ATOM 1117 N N . ASN A 1 138 ? -6.467 15.303 -6.334 1.00 32.50 138 ASN A N 1
ATOM 1118 C CA . ASN A 1 138 ? -7.180 15.453 -7.610 1.00 32.50 138 ASN A CA 1
ATOM 1119 C C . ASN A 1 138 ? -7.522 14.138 -8.323 1.00 32.50 138 ASN A C 1
ATOM 1121 O O . ASN A 1 138 ? -8.399 14.142 -9.178 1.00 32.50 138 ASN A O 1
ATOM 1125 N N . ILE A 1 139 ? -6.891 13.006 -7.988 1.00 36.97 139 ILE A N 1
ATOM 1126 C CA . ILE A 1 139 ? -7.304 11.710 -8.567 1.00 36.97 139 ILE A CA 1
ATOM 1127 C C . ILE A 1 139 ? -8.691 11.283 -8.036 1.00 36.97 139 ILE A C 1
ATOM 1129 O O . ILE A 1 139 ? -9.393 10.528 -8.696 1.00 36.97 139 ILE A O 1
ATOM 1133 N N . LEU A 1 140 ? -9.136 11.814 -6.890 1.00 37.59 140 LEU A N 1
ATOM 1134 C CA . LEU A 1 140 ? -10.406 11.443 -6.246 1.00 37.59 140 LEU A CA 1
ATOM 1135 C C . LEU A 1 140 ? -11.519 12.495 -6.386 1.00 37.59 140 LEU A C 1
ATOM 1137 O O . LEU A 1 140 ? -12.563 12.359 -5.756 1.00 37.59 140 LEU A O 1
ATOM 1141 N N . THR A 1 141 ? -11.325 13.550 -7.182 1.00 33.22 141 THR A N 1
ATOM 1142 C CA . THR A 1 141 ? -12.376 14.551 -7.455 1.00 33.22 141 THR A CA 1
ATOM 1143 C C . THR A 1 141 ? -13.169 14.273 -8.732 1.00 33.22 141 THR A C 1
ATOM 1145 O O . THR A 1 141 ? -13.998 15.095 -9.111 1.00 33.22 141 THR A O 1
ATOM 1148 N N . THR A 1 142 ? -12.984 13.117 -9.376 1.00 34.06 142 THR A N 1
ATOM 1149 C CA . THR A 1 142 ? -13.775 12.722 -10.557 1.00 34.06 142 THR A CA 1
ATOM 1150 C C . THR A 1 142 ? -14.784 11.608 -10.272 1.00 34.06 142 THR A C 1
ATOM 1152 O O . THR A 1 142 ? -15.053 10.785 -11.131 1.00 34.06 142 THR A O 1
ATOM 1155 N N . ASP A 1 143 ? -15.440 11.650 -9.110 1.00 37.53 143 ASP A N 1
ATOM 1156 C CA . ASP A 1 143 ? -16.787 11.079 -8.964 1.00 37.53 143 ASP A CA 1
ATOM 1157 C C . ASP A 1 143 ? -17.825 12.177 -9.239 1.00 37.53 143 ASP A C 1
ATOM 1159 O O . ASP A 1 143 ? -18.468 12.712 -8.337 1.00 37.53 143 ASP A O 1
ATOM 1163 N N . ASN A 1 144 ? -17.916 12.573 -10.512 1.00 36.31 144 ASN A N 1
ATOM 1164 C CA . ASN A 1 144 ? -19.113 13.162 -11.115 1.00 36.31 144 ASN A CA 1
ATOM 1165 C C . ASN A 1 144 ? -18.964 13.184 -12.645 1.00 36.31 144 ASN A C 1
ATOM 1167 O O . ASN A 1 144 ? -18.739 14.224 -13.258 1.00 36.31 144 ASN A O 1
ATOM 1171 N N . VAL A 1 145 ? -19.103 12.010 -13.260 1.00 31.61 145 VAL A N 1
ATOM 1172 C CA . VAL A 1 145 ? -19.662 11.893 -14.613 1.00 31.61 145 VAL A CA 1
ATOM 1173 C C . VAL A 1 145 ? -20.731 10.802 -14.552 1.00 31.61 145 VAL A C 1
ATOM 1175 O O . VAL A 1 145 ? -20.502 9.643 -14.884 1.00 31.61 145 VAL A O 1
ATOM 1178 N N . LEU A 1 146 ? -21.896 11.177 -14.023 1.00 29.83 146 LEU A N 1
ATOM 1179 C CA . LEU A 1 146 ? -23.163 10.591 -14.444 1.00 29.83 146 LEU A CA 1
ATOM 1180 C C . LEU A 1 146 ? -23.710 11.497 -15.555 1.00 29.83 146 LEU A C 1
ATOM 1182 O O . LEU A 1 146 ? -23.872 12.696 -15.319 1.00 29.83 146 LEU A O 1
ATOM 1186 N N . LEU A 1 147 ? -24.026 10.855 -16.689 1.00 32.38 147 LEU A N 1
ATOM 1187 C CA . LEU A 1 147 ? -24.489 11.358 -17.998 1.00 32.38 147 LEU A CA 1
ATOM 1188 C C . LEU A 1 147 ? -23.390 11.780 -18.984 1.00 32.38 147 LEU A C 1
ATOM 1190 O O . LEU A 1 147 ? -22.738 12.823 -18.773 1.00 32.38 147 LEU A O 1
#

Sequence (147 aa):
MHCAIQKAEALDGAHLMRILWQDGAESVYPAVWLRDNCQCPDCYLDSAKARKLLIEALDVNIGIKGLTFDRKKVHITWPNDHYSEYEAGWLKKRCFSQQAREKLQRELFLPGYDVVPFLFKHSPVLSRASFLHSLNLNILTTDNVLL